Protein AF-A0AA38L1H9-F1 (afdb_monomer)

Mean predicted aligned error: 13.97 Å

Solvent-accessible surface area (backbone atoms only — not comparable to full-atom values): 6374 Å² total; per-residue (Å²): 137,54,79,73,49,56,61,49,43,73,81,44,76,71,74,76,76,69,78,71,66,87,85,65,82,80,72,78,66,73,92,73,66,90,78,61,79,56,91,82,63,83,66,80,52,71,73,53,52,50,49,51,72,66,32,63,66,58,54,54,58,61,67,38,68,66,56,45,52,50,53,50,46,29,77,68,40,95,56,32,68,64,45,44,56,59,42,57,75,36,70,68,50,42,56,59,77,72,109

Sequence (99 aa):
CSLMCFKQHKEVPCSREVLSMPVNSQHTQPPRSFEEIDEQGWRLEESQLEAVAASSEIRNLLKDEELQKMILKIDSSSNAEEELDKAMEGPLFREFTNK

Nearest PDB structures (foldseek):
  5l85-assembly1_A  TM=9.211E-01  e=1.418E-01  Homo sapiens
  7qdw-assembly1_A  TM=9.373E-01  e=2.341E+00  Plasmodium falciparum 3D7

Radius of gyration: 20.79 Å; Cα contacts (8 Å, |Δi|>4): 37; chains: 1; bounding box: 51×52×30 Å

pLDDT: mean 77.44, std 18.02, range [40.03, 95.06]

InterPro domains:
  IPR048371 Zinc finger HIT domain-containing protein 3, C-terminal domain [PF21373] (49-98)

Organism: Taxus chinensis (NCBI:txid29808)

Structure (mmCIF, N/CA/C/O backbone):
data_AF-A0AA38L1H9-F1
#
_entry.id   AF-A0AA38L1H9-F1
#
loop_
_atom_site.group_PDB
_atom_site.id
_atom_site.type_symbol
_atom_site.label_atom_id
_atom_site.label_alt_id
_atom_site.label_comp_id
_atom_site.label_asym_id
_atom_site.label_entity_id
_atom_site.label_seq_id
_atom_site.pdbx_PDB_ins_co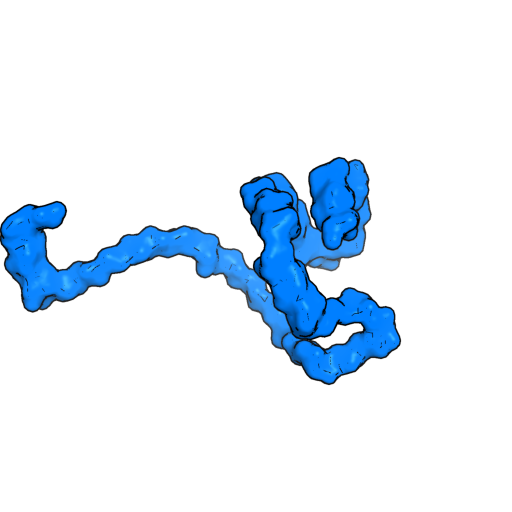de
_atom_site.Cartn_x
_atom_site.Cartn_y
_atom_site.Cartn_z
_atom_site.occupancy
_atom_site.B_iso_or_equiv
_atom_site.auth_seq_id
_atom_site.auth_comp_id
_atom_site.auth_asym_id
_atom_site.auth_atom_id
_atom_site.pdbx_PDB_model_num
ATOM 1 N N . CYS A 1 1 ? -28.679 28.624 2.787 1.00 54.81 1 CYS A N 1
ATOM 2 C CA . CYS A 1 1 ? -29.466 28.707 1.540 1.00 54.81 1 CYS A CA 1
ATOM 3 C C . CYS A 1 1 ? -30.710 29.549 1.816 1.00 54.81 1 CYS A C 1
ATOM 5 O O . CYS A 1 1 ? -31.535 29.114 2.608 1.00 54.81 1 CYS A O 1
ATOM 7 N N . SER A 1 2 ? -30.795 30.773 1.288 1.00 65.12 2 SER A N 1
ATOM 8 C CA . SER A 1 2 ? -31.922 31.699 1.514 1.00 65.12 2 SER A CA 1
ATOM 9 C C . SER A 1 2 ? -32.907 31.679 0.335 1.00 65.12 2 SER A C 1
ATOM 11 O O . SER A 1 2 ? -32.627 31.078 -0.701 1.00 65.12 2 SER A O 1
ATOM 13 N N . LEU A 1 3 ? -34.053 32.362 0.451 1.00 57.16 3 LEU A N 1
ATOM 14 C CA . LEU A 1 3 ? -35.040 32.476 -0.640 1.00 57.16 3 LEU A CA 1
ATOM 15 C C . LEU A 1 3 ? -34.472 33.138 -1.910 1.00 57.16 3 LEU A C 1
ATOM 17 O O . LEU A 1 3 ? -34.937 32.857 -3.013 1.00 57.16 3 LEU A O 1
ATOM 21 N N . MET A 1 4 ? -33.429 33.962 -1.766 1.00 59.78 4 MET A N 1
ATOM 22 C CA . MET A 1 4 ? -32.690 34.529 -2.899 1.00 59.78 4 MET A CA 1
ATOM 23 C C . MET A 1 4 ? -31.817 33.475 -3.601 1.00 59.78 4 MET A C 1
ATOM 25 O O . MET A 1 4 ? -31.678 33.523 -4.818 1.00 59.78 4 MET A O 1
ATOM 29 N N . CYS A 1 5 ? -31.304 32.470 -2.877 1.00 65.06 5 CYS A N 1
ATOM 30 C CA . CYS A 1 5 ? -30.585 31.346 -3.489 1.00 65.06 5 CYS A CA 1
ATOM 31 C C . CYS A 1 5 ? -31.521 30.493 -4.358 1.00 65.06 5 CYS A C 1
ATOM 33 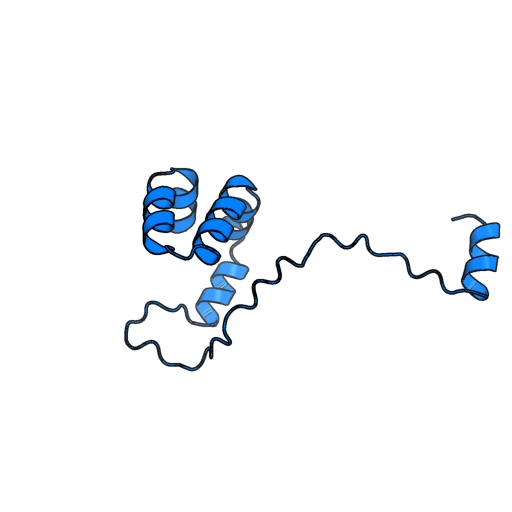O O . CYS A 1 5 ? -31.145 30.086 -5.451 1.00 65.06 5 CYS A O 1
ATOM 35 N N . PHE A 1 6 ? -32.762 30.259 -3.919 1.00 64.44 6 PHE A N 1
ATOM 36 C CA . PHE A 1 6 ? -33.718 29.399 -4.630 1.00 64.44 6 PHE A CA 1
ATOM 37 C C . PHE A 1 6 ? -34.102 29.913 -6.029 1.00 64.44 6 PHE A C 1
ATOM 39 O O . PHE A 1 6 ? -34.207 29.118 -6.960 1.00 64.44 6 PHE A O 1
ATOM 46 N N . LYS A 1 7 ? -34.260 31.234 -6.211 1.00 67.31 7 LYS A N 1
ATOM 47 C CA . LYS A 1 7 ? -34.491 31.817 -7.548 1.00 67.31 7 LYS A CA 1
ATOM 48 C C . LYS A 1 7 ? -33.284 31.626 -8.468 1.00 67.31 7 LYS A C 1
ATOM 50 O O . LYS A 1 7 ? -33.470 31.269 -9.627 1.00 67.31 7 LYS A O 1
ATOM 55 N N . GLN A 1 8 ? -32.072 31.774 -7.932 1.00 64.81 8 GLN A N 1
ATOM 56 C CA . GLN A 1 8 ? -30.842 31.595 -8.701 1.00 64.81 8 GLN A CA 1
ATOM 57 C C . GLN A 1 8 ? -30.612 30.128 -9.098 1.00 64.81 8 GLN A C 1
ATOM 59 O O . GLN A 1 8 ? -30.195 29.870 -10.220 1.00 64.81 8 GLN A O 1
ATOM 64 N N . HIS A 1 9 ? -30.971 29.169 -8.233 1.00 61.47 9 HIS A N 1
ATOM 65 C CA . HIS A 1 9 ? -30.889 27.731 -8.530 1.00 61.47 9 HIS A CA 1
ATOM 66 C C . HIS A 1 9 ? -31.822 27.271 -9.662 1.00 61.47 9 HIS A C 1
ATOM 68 O O . HIS A 1 9 ? -31.576 26.221 -10.253 1.00 61.47 9 HIS A O 1
ATOM 74 N N . LYS A 1 10 ? -32.907 28.011 -9.935 1.00 65.56 10 LYS A N 1
ATOM 75 C CA . LYS A 1 10 ? -33.907 27.642 -10.946 1.00 65.56 10 LYS A CA 1
ATOM 76 C C . LYS A 1 10 ? -33.502 28.060 -12.363 1.00 65.56 10 LYS A C 1
ATOM 78 O O . LYS A 1 10 ? -33.865 27.370 -13.308 1.00 65.56 10 LYS A O 1
ATOM 83 N N . GLU A 1 11 ? -32.773 29.167 -12.505 1.00 61.22 11 GLU A N 1
ATOM 84 C CA . GLU A 1 11 ? -32.264 29.629 -13.808 1.00 61.22 11 GLU A CA 1
ATOM 85 C C . GLU A 1 11 ? -30.846 29.131 -14.100 1.00 61.22 11 GLU A C 1
ATOM 87 O O . GLU A 1 11 ? -30.510 28.890 -15.256 1.00 61.22 11 GLU A O 1
ATOM 92 N N . VAL A 1 12 ? -30.032 28.908 -13.064 1.00 63.19 12 VAL A N 1
ATOM 93 C CA . VAL A 1 12 ? -28.701 28.309 -13.185 1.00 63.19 12 VAL A CA 1
ATOM 94 C C . VAL A 1 12 ? -28.580 27.214 -12.123 1.00 63.19 12 VAL A C 1
ATOM 96 O O . VAL A 1 12 ? -28.490 27.536 -10.933 1.0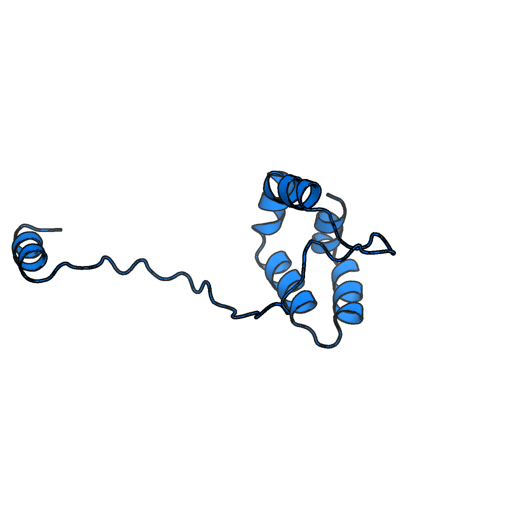0 63.19 12 VAL A O 1
ATOM 99 N N . PRO A 1 13 ? -28.590 25.918 -12.491 1.00 62.41 13 PRO A N 1
ATOM 100 C CA . PRO A 1 13 ? -28.381 24.858 -11.518 1.00 62.41 13 PRO A CA 1
ATOM 101 C C . PRO A 1 13 ? -26.992 25.038 -10.903 1.00 62.41 13 PRO A C 1
ATO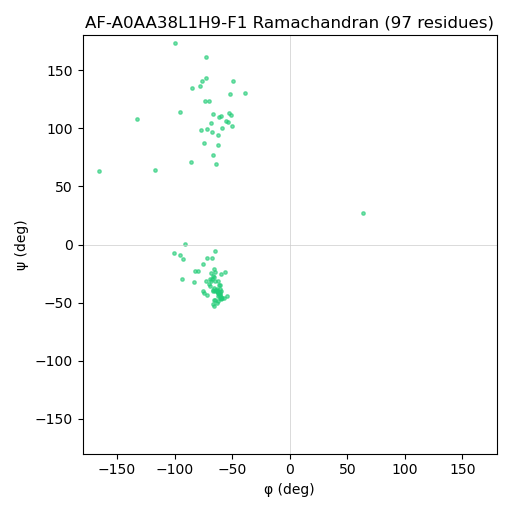M 103 O O . PRO A 1 13 ? -25.967 24.873 -11.558 1.00 62.41 13 PRO A O 1
ATOM 106 N N . CYS A 1 14 ? -26.956 25.425 -9.630 1.00 57.62 14 CYS A N 1
ATOM 107 C CA . CYS A 1 14 ? -25.717 25.465 -8.870 1.00 57.62 14 CYS A CA 1
ATOM 108 C C . CYS A 1 14 ? -25.317 24.017 -8.602 1.00 57.62 14 CYS A C 1
ATOM 110 O O . CYS A 1 14 ? -25.855 23.373 -7.697 1.00 57.62 14 CYS A O 1
ATOM 112 N N . SER A 1 15 ? -24.390 23.500 -9.402 1.00 57.84 15 SER A N 1
ATOM 113 C CA . SER A 1 15 ? -23.611 22.343 -8.996 1.00 57.84 15 SER A CA 1
ATOM 114 C C . SER A 1 15 ? -22.878 22.752 -7.733 1.00 57.84 15 SER A C 1
ATOM 116 O O . SER A 1 15 ? -22.010 23.622 -7.759 1.00 57.84 15 SER A O 1
ATOM 118 N N . ARG A 1 16 ? -23.278 22.161 -6.604 1.00 52.75 16 ARG A N 1
ATOM 119 C CA . ARG A 1 16 ? -22.462 22.154 -5.398 1.00 52.75 16 ARG A CA 1
ATOM 120 C C . ARG A 1 16 ? -21.125 21.595 -5.847 1.00 52.75 16 ARG A C 1
ATOM 122 O O . ARG A 1 16 ? -21.051 20.406 -6.146 1.00 52.75 16 ARG A O 1
ATOM 129 N N . GLU A 1 17 ? -20.123 22.457 -5.962 1.00 51.94 17 GLU A N 1
ATOM 130 C CA . GLU A 1 17 ? -18.756 22.008 -6.133 1.00 51.94 17 GLU A CA 1
ATOM 131 C C . GLU A 1 17 ? -18.480 21.162 -4.900 1.00 51.94 17 GLU A C 1
ATOM 133 O O . GLU A 1 17 ? -18.343 21.650 -3.774 1.00 51.94 17 GLU A O 1
ATOM 138 N N . VAL A 1 18 ? -18.575 19.847 -5.101 1.00 44.62 18 VAL A N 1
ATOM 139 C CA . VAL A 1 18 ? -17.948 18.876 -4.231 1.00 44.62 18 VAL A CA 1
ATOM 140 C C . VAL A 1 18 ? -16.535 19.399 -4.173 1.00 44.62 18 VAL A C 1
ATOM 142 O O . VAL A 1 18 ? -15.885 19.481 -5.211 1.00 44.62 18 VAL A O 1
ATOM 145 N N . LEU A 1 19 ? -16.133 19.889 -3.001 1.00 44.50 19 LEU A N 1
ATOM 146 C CA . LEU A 1 19 ? -14.743 20.180 -2.734 1.00 44.50 19 LEU A CA 1
ATOM 147 C C . LEU A 1 19 ? -14.019 18.912 -3.144 1.00 44.50 19 LEU A C 1
ATOM 149 O O . LEU A 1 19 ? -14.128 17.887 -2.466 1.00 44.50 19 LEU A O 1
ATOM 153 N N . SER A 1 20 ? -13.407 18.969 -4.319 1.00 41.47 20 SER A N 1
ATOM 154 C CA . SER A 1 20 ? -12.537 17.943 -4.821 1.00 41.47 20 SER A CA 1
ATOM 155 C C . SER A 1 20 ? -11.420 17.925 -3.800 1.00 41.47 20 SER A C 1
ATOM 157 O O . SER A 1 20 ? -10.486 18.722 -3.856 1.00 41.47 20 SER A O 1
ATOM 159 N N . MET A 1 21 ? -11.550 17.038 -2.812 1.00 44.56 21 MET A N 1
ATOM 160 C CA . MET A 1 21 ? -10.388 16.400 -2.222 1.00 44.56 21 MET A CA 1
ATOM 161 C C . MET A 1 21 ? -9.446 16.142 -3.403 1.00 44.56 21 MET A C 1
ATOM 163 O O . MET A 1 21 ? -9.939 15.659 -4.430 1.00 44.56 21 MET A O 1
ATOM 167 N N . PRO A 1 22 ? -8.160 16.512 -3.342 1.00 40.03 22 PRO A N 1
ATOM 168 C CA . PRO A 1 22 ? -7.232 16.198 -4.414 1.00 40.03 22 PRO A CA 1
ATOM 169 C C . PRO A 1 22 ? -7.043 14.673 -4.470 1.00 40.03 22 PRO A C 1
ATOM 171 O O . PRO A 1 22 ? -6.046 14.131 -4.021 1.00 40.03 22 PRO A O 1
ATOM 174 N N . VAL A 1 23 ? -8.027 13.965 -5.022 1.00 44.69 23 VAL A N 1
ATOM 175 C CA . VAL A 1 23 ? -7.925 12.605 -5.534 1.00 44.69 23 VAL A CA 1
ATOM 176 C C . VAL A 1 23 ? -7.437 12.774 -6.960 1.00 44.69 23 VAL A C 1
ATOM 178 O O . VAL A 1 23 ? -8.213 12.678 -7.903 1.00 44.69 23 VAL A O 1
ATOM 181 N N . ASN A 1 24 ? -6.174 13.171 -7.114 1.00 47.25 24 ASN A N 1
ATOM 182 C CA . ASN A 1 24 ? -5.443 12.922 -8.349 1.00 47.25 24 ASN A CA 1
ATOM 183 C C . ASN A 1 24 ? -3.939 13.152 -8.167 1.00 47.25 24 ASN A C 1
ATOM 185 O O . ASN A 1 24 ? -3.331 13.994 -8.826 1.00 47.25 24 ASN A O 1
ATOM 189 N N . SER A 1 25 ? -3.297 12.369 -7.307 1.00 46.34 25 SER A N 1
ATOM 190 C CA . SER A 1 25 ? -1.989 11.859 -7.706 1.00 46.34 25 SER A CA 1
ATOM 191 C C . SER A 1 25 ? -2.270 10.890 -8.854 1.00 46.34 25 SER A C 1
ATOM 193 O O . SER A 1 25 ? -2.692 9.759 -8.634 1.00 46.34 25 SER A O 1
ATOM 195 N N . GLN A 1 26 ? -2.123 11.373 -10.092 1.00 45.19 26 GLN A N 1
ATOM 196 C CA . GLN A 1 26 ? -2.124 10.554 -11.302 1.00 45.19 26 GLN A CA 1
ATOM 197 C C . GLN A 1 26 ? -0.912 9.614 -11.265 1.00 45.19 26 GLN A C 1
ATOM 199 O O . GLN A 1 26 ? 0.034 9.765 -12.028 1.00 45.19 26 GLN A O 1
ATOM 204 N N . HIS A 1 27 ? -0.922 8.638 -10.365 1.00 50.19 27 HIS A N 1
ATOM 205 C CA . HIS A 1 27 ? -0.173 7.419 -10.569 1.00 50.19 27 HIS A CA 1
ATOM 206 C C . HIS A 1 27 ? -0.956 6.644 -11.618 1.00 50.19 27 HIS A C 1
ATOM 208 O O . HIS A 1 27 ? -1.851 5.863 -11.300 1.00 50.19 27 HIS A O 1
ATOM 214 N N . THR A 1 28 ? -0.671 6.908 -12.896 1.00 42.28 28 THR A N 1
ATOM 215 C CA . THR A 1 28 ? -0.964 5.937 -13.951 1.00 42.28 28 THR A CA 1
ATOM 216 C C . THR A 1 28 ? -0.131 4.708 -13.639 1.00 42.28 28 THR A C 1
ATOM 218 O O . THR A 1 28 ? 1.003 4.568 -14.089 1.00 42.28 28 THR A O 1
ATOM 221 N N . GLN A 1 29 ? -0.698 3.855 -12.792 1.00 54.31 29 GLN A N 1
ATOM 222 C CA . GLN A 1 29 ? -0.259 2.493 -12.601 1.00 54.31 29 GLN A CA 1
ATOM 223 C C . GLN A 1 29 ? -0.192 1.864 -13.998 1.00 54.31 29 GLN A C 1
ATOM 225 O O . GLN A 1 29 ? -1.155 2.014 -14.763 1.00 54.31 29 GLN A O 1
ATOM 230 N N . PRO A 1 30 ? 0.927 1.220 -14.377 1.00 58.75 30 PRO A N 1
ATOM 231 C CA . PRO A 1 30 ? 0.973 0.450 -15.609 1.00 58.75 30 PRO A CA 1
ATOM 232 C C . PRO A 1 30 ? -0.249 -0.471 -15.647 1.00 58.75 30 PRO A C 1
ATOM 234 O O . PRO A 1 30 ? -0.628 -0.977 -14.589 1.00 58.75 30 PRO A O 1
ATOM 237 N N . PRO A 1 31 ? -0.898 -0.675 -16.804 1.00 55.00 31 PRO A N 1
ATOM 238 C CA . PRO A 1 31 ? -2.009 -1.611 -16.891 1.00 55.00 31 PRO A CA 1
ATOM 239 C C . PRO A 1 31 ? -1.531 -2.983 -16.400 1.00 55.00 31 PRO A C 1
ATOM 241 O O . PRO A 1 31 ? -0.740 -3.645 -17.066 1.00 55.00 31 PRO A O 1
ATOM 244 N N . ARG A 1 32 ? -1.961 -3.368 -15.193 1.00 61.31 32 ARG A N 1
ATOM 245 C CA . ARG A 1 32 ? -1.654 -4.661 -14.585 1.00 61.31 32 ARG A CA 1
ATOM 246 C C . ARG A 1 32 ? -2.835 -5.570 -14.900 1.00 61.31 32 ARG A C 1
ATOM 248 O O . ARG A 1 32 ? -3.949 -5.288 -14.463 1.00 61.31 32 ARG A O 1
ATOM 255 N N . SER A 1 33 ? -2.621 -6.609 -15.700 1.00 61.66 33 SER A N 1
ATOM 256 C CA . SER A 1 33 ? -3.646 -7.634 -15.887 1.00 61.66 33 SER A CA 1
ATOM 257 C C . SER A 1 33 ? -3.692 -8.482 -14.609 1.00 61.66 33 SER A C 1
ATOM 259 O O . SER A 1 33 ? -2.667 -9.014 -14.181 1.00 61.66 33 SER A O 1
ATOM 261 N N . PHE A 1 34 ? -4.863 -8.571 -13.974 1.00 57.62 34 PHE A N 1
ATOM 262 C CA . PHE A 1 34 ? -5.085 -9.441 -12.809 1.00 57.62 34 PHE A CA 1
ATOM 263 C C . PHE A 1 34 ? -5.015 -10.938 -13.177 1.00 57.62 34 PHE A C 1
ATOM 265 O O . PHE A 1 34 ? -4.955 -11.785 -12.295 1.00 57.62 34 PHE A O 1
ATOM 272 N N . GLU A 1 35 ? -5.004 -11.256 -14.474 1.00 56.75 35 GLU A N 1
ATOM 273 C CA . GLU A 1 35 ? -5.061 -12.610 -15.038 1.00 56.75 35 GLU A CA 1
ATOM 274 C C . GLU A 1 35 ? -3.681 -13.138 -15.469 1.00 56.75 35 GLU A C 1
ATOM 276 O O . GLU A 1 35 ? -3.547 -14.309 -15.829 1.00 56.75 35 GLU A O 1
ATOM 281 N N . GLU A 1 36 ? -2.637 -12.303 -15.428 1.00 64.44 36 GLU A N 1
ATOM 282 C CA . GLU A 1 36 ? -1.260 -12.774 -15.562 1.00 64.44 36 GLU A CA 1
ATOM 283 C C . GLU A 1 36 ? -0.909 -13.593 -14.323 1.00 64.44 36 GLU A C 1
ATOM 285 O O . GLU A 1 36 ? -0.677 -13.037 -13.247 1.00 64.44 36 GLU A O 1
ATOM 290 N N . ILE A 1 37 ? -0.883 -14.916 -14.502 1.00 60.41 37 ILE A N 1
ATOM 291 C CA . ILE A 1 37 ? -0.432 -15.874 -13.497 1.00 60.41 37 ILE A CA 1
ATOM 292 C C . ILE A 1 37 ? 0.955 -15.439 -13.034 1.00 60.41 37 ILE A C 1
ATOM 294 O O . ILE A 1 37 ? 1.920 -15.472 -13.798 1.00 60.41 37 ILE A O 1
ATOM 298 N N . ASP A 1 38 ? 1.042 -15.029 -11.776 1.00 72.06 38 ASP A N 1
ATOM 299 C CA . ASP A 1 38 ? 2.323 -14.828 -11.135 1.00 72.06 38 ASP A CA 1
ATOM 300 C C . ASP A 1 38 ? 2.898 -16.190 -10.753 1.00 72.06 38 ASP A C 1
ATOM 302 O O . ASP A 1 38 ? 2.532 -16.777 -9.735 1.00 72.06 38 ASP A O 1
ATOM 306 N N . GLU A 1 39 ? 3.802 -16.701 -11.587 1.00 72.69 39 GLU A N 1
ATOM 307 C CA . GLU A 1 39 ? 4.506 -17.964 -11.355 1.00 72.69 39 GLU A CA 1
ATOM 308 C C . GLU A 1 39 ? 5.262 -17.990 -10.015 1.00 72.69 39 GLU A C 1
ATOM 310 O O . GLU A 1 39 ? 5.526 -19.067 -9.478 1.00 72.69 39 GLU A O 1
ATOM 315 N N . GLN A 1 40 ? 5.622 -16.823 -9.471 1.00 77.75 40 GLN A N 1
ATOM 316 C CA . GLN A 1 40 ? 6.329 -16.695 -8.200 1.00 77.75 40 GLN A CA 1
ATOM 317 C C . GLN A 1 40 ? 5.382 -16.516 -7.002 1.00 77.75 40 GLN A C 1
ATOM 319 O O . GLN A 1 40 ? 5.823 -16.666 -5.861 1.00 77.75 40 GLN A O 1
ATOM 324 N N . GLY A 1 41 ? 4.094 -16.236 -7.235 1.00 81.19 41 GLY A N 1
ATOM 325 C CA . GLY A 1 41 ? 3.093 -16.038 -6.182 1.00 81.19 41 GLY A CA 1
ATOM 326 C C . GLY A 1 41 ? 3.357 -14.822 -5.285 1.00 81.19 41 GLY A C 1
ATOM 327 O O . GLY A 1 41 ? 2.993 -14.827 -4.112 1.00 81.19 41 GLY A O 1
ATOM 328 N N . TRP A 1 42 ? 4.039 -13.801 -5.801 1.00 83.31 42 TRP A N 1
ATOM 329 C CA . TRP A 1 42 ? 4.311 -12.537 -5.111 1.00 83.31 42 TRP A CA 1
ATOM 330 C C . TRP A 1 42 ? 3.124 -11.563 -5.197 1.00 83.31 42 TRP A C 1
ATOM 332 O O . TRP A 1 42 ? 2.987 -10.668 -4.363 1.00 83.31 42 TRP A O 1
ATOM 342 N N . ARG A 1 43 ? 2.255 -11.725 -6.200 1.00 84.19 43 ARG A N 1
ATOM 343 C CA . ARG A 1 43 ? 1.013 -10.978 -6.397 1.00 84.19 43 ARG A CA 1
ATOM 344 C C . ARG A 1 43 ? -0.113 -11.612 -5.585 1.00 84.19 43 ARG A C 1
ATOM 346 O O . ARG A 1 43 ? -0.320 -12.821 -5.621 1.00 84.19 43 ARG A O 1
ATOM 353 N N . LEU A 1 44 ? -0.869 -10.761 -4.898 1.00 84.62 44 LEU A N 1
ATOM 354 C CA . LEU A 1 44 ? -2.100 -11.159 -4.222 1.00 84.62 44 LEU A CA 1
ATOM 355 C C . LEU A 1 44 ? -3.214 -11.431 -5.238 1.00 84.62 44 LEU A C 1
ATOM 357 O O . LEU A 1 44 ? -3.351 -10.707 -6.228 1.00 84.62 44 LEU A O 1
ATOM 361 N N . GLU A 1 45 ? -4.040 -12.433 -4.948 1.00 86.50 45 GLU A N 1
ATOM 362 C CA . GLU A 1 45 ? -5.272 -12.698 -5.691 1.00 86.50 45 GLU A CA 1
ATOM 363 C C . GLU A 1 45 ? -6.357 -11.656 -5.370 1.00 86.50 45 GLU A C 1
ATOM 365 O O . GLU A 1 45 ? -6.336 -11.004 -4.322 1.00 86.50 45 GLU A O 1
ATOM 370 N N . GLU A 1 46 ? -7.365 -11.538 -6.240 1.00 85.69 46 GLU A N 1
ATOM 371 C CA . GLU A 1 46 ? -8.500 -10.622 -6.044 1.00 85.69 46 GLU A CA 1
ATOM 372 C C . GLU A 1 46 ? -9.195 -10.842 -4.691 1.00 85.69 46 GLU A C 1
ATOM 374 O O . GLU A 1 46 ? -9.423 -9.890 -3.948 1.00 85.69 46 GLU A O 1
ATOM 379 N N . SER A 1 47 ? -9.428 -12.100 -4.311 1.00 88.19 47 SER A N 1
ATOM 380 C CA . SER A 1 47 ? -10.053 -12.454 -3.029 1.00 88.19 47 SER A CA 1
ATOM 381 C C . SER A 1 47 ? -9.247 -11.974 -1.811 1.00 88.19 47 SER A C 1
ATOM 383 O O . SER A 1 47 ? -9.812 -11.569 -0.792 1.00 88.19 47 SER A O 1
ATOM 385 N N . GLN A 1 48 ? -7.916 -11.973 -1.914 1.00 89.75 48 GLN A N 1
ATOM 386 C CA . GLN A 1 48 ? -7.023 -11.495 -0.862 1.00 89.75 48 GLN A CA 1
ATOM 387 C C . GLN A 1 48 ? -7.024 -9.966 -0.799 1.00 89.75 48 GLN A C 1
ATOM 389 O O . GLN A 1 48 ? -7.059 -9.398 0.291 1.00 89.75 48 GLN A O 1
ATOM 394 N N . LEU A 1 49 ? -7.049 -9.290 -1.951 1.00 89.44 49 LEU A N 1
ATOM 395 C CA . LEU A 1 49 ? -7.185 -7.834 -2.020 1.00 89.44 49 LEU A CA 1
ATOM 396 C C . LEU A 1 49 ? -8.530 -7.364 -1.448 1.00 89.44 49 LEU A C 1
ATOM 398 O O . LEU A 1 49 ? -8.573 -6.377 -0.711 1.00 89.44 49 LEU A O 1
ATOM 402 N N . GLU A 1 50 ? -9.615 -8.092 -1.714 1.00 92.19 50 GLU A N 1
ATOM 403 C CA . GLU A 1 50 ? -10.916 -7.842 -1.090 1.00 92.19 50 GLU A CA 1
ATOM 404 C C . GLU A 1 50 ? -10.863 -8.021 0.432 1.00 92.19 50 GLU A C 1
ATOM 406 O O . GLU A 1 50 ? -11.397 -7.186 1.168 1.00 92.19 50 GLU A O 1
ATOM 411 N N . ALA A 1 51 ? -10.177 -9.055 0.930 1.00 93.12 51 ALA A N 1
ATOM 412 C CA . ALA A 1 51 ? -9.992 -9.263 2.366 1.00 93.12 51 ALA A CA 1
ATOM 413 C C . ALA A 1 51 ? -9.200 -8.114 3.019 1.00 93.12 51 ALA A C 1
ATOM 415 O O . ALA A 1 51 ? -9.590 -7.617 4.080 1.00 93.12 51 ALA A O 1
ATOM 416 N N . VAL A 1 52 ? -8.143 -7.632 2.358 1.00 91.75 52 VAL A N 1
ATOM 417 C CA . VAL A 1 52 ? -7.373 -6.453 2.789 1.00 91.75 52 VAL A CA 1
ATOM 418 C C . VAL A 1 52 ? -8.264 -5.206 2.828 1.00 91.75 52 VAL A C 1
ATOM 420 O O . VAL A 1 52 ? -8.240 -4.457 3.806 1.00 91.75 52 VAL A O 1
ATOM 423 N N . ALA A 1 53 ? -9.111 -5.004 1.815 1.00 90.19 53 ALA A N 1
ATOM 424 C CA . ALA A 1 53 ? -10.052 -3.885 1.763 1.00 90.19 53 ALA A CA 1
ATOM 425 C C . ALA A 1 53 ? -11.172 -3.983 2.820 1.00 90.19 53 ALA A C 1
ATOM 427 O O . ALA A 1 53 ? -11.663 -2.959 3.308 1.00 90.19 53 ALA A O 1
ATOM 428 N N . ALA A 1 54 ? -11.581 -5.195 3.194 1.00 93.81 54 ALA A N 1
ATOM 429 C CA . ALA A 1 54 ? -12.578 -5.439 4.232 1.00 93.81 54 ALA A CA 1
ATOM 430 C C . ALA A 1 54 ? -12.002 -5.328 5.656 1.00 93.81 54 ALA A C 1
ATOM 432 O O . ALA A 1 54 ? -12.751 -5.053 6.599 1.00 93.81 54 ALA A O 1
ATOM 433 N N . SER A 1 55 ? -10.687 -5.503 5.826 1.00 95.06 55 SER A N 1
ATOM 434 C CA . SER A 1 55 ? -10.020 -5.443 7.127 1.00 95.06 55 SER A CA 1
ATOM 435 C C . SER A 1 55 ? -10.073 -4.038 7.725 1.00 95.06 55 SER A C 1
ATOM 437 O O . SER A 1 55 ? -9.451 -3.084 7.251 1.00 95.06 55 SER A O 1
ATOM 439 N N . SER A 1 56 ? -10.818 -3.901 8.821 1.00 92.75 56 SER A N 1
ATOM 440 C CA . SER A 1 56 ? -10.904 -2.643 9.561 1.00 92.75 56 SER A CA 1
ATOM 441 C C . SER A 1 56 ? -9.580 -2.277 10.233 1.00 92.75 56 SER A C 1
ATOM 443 O O . SER A 1 56 ? -9.289 -1.092 10.372 1.00 92.75 56 SER A O 1
ATOM 445 N N . GLU A 1 57 ? -8.768 -3.264 10.611 1.00 93.62 57 GLU A N 1
ATOM 446 C CA . GLU A 1 57 ? -7.452 -3.065 11.219 1.00 93.62 57 GLU A CA 1
ATOM 447 C C . GLU A 1 57 ? -6.479 -2.419 10.231 1.00 93.62 57 GLU A C 1
ATOM 449 O O . GLU A 1 57 ? -5.958 -1.338 10.508 1.00 93.62 57 GLU A O 1
ATOM 454 N N . ILE A 1 58 ? -6.342 -3.002 9.035 1.00 93.44 58 ILE A N 1
ATOM 455 C CA . ILE A 1 58 ? -5.496 -2.456 7.966 1.00 93.44 58 ILE A CA 1
ATOM 456 C C . ILE A 1 58 ? -5.976 -1.054 7.585 1.00 93.44 58 ILE A C 1
ATOM 458 O O . ILE A 1 58 ? -5.191 -0.109 7.522 1.00 93.44 58 ILE A O 1
ATOM 462 N N . ARG A 1 59 ? -7.291 -0.873 7.414 1.00 92.88 59 ARG A N 1
ATOM 463 C CA . ARG A 1 59 ? -7.870 0.443 7.111 1.00 92.88 59 ARG A CA 1
ATOM 464 C C . ARG A 1 59 ? -7.640 1.476 8.204 1.00 92.88 59 ARG A C 1
ATOM 466 O O . ARG A 1 59 ? -7.584 2.661 7.893 1.00 92.88 59 ARG A O 1
ATOM 473 N N . ASN A 1 60 ? -7.577 1.066 9.467 1.00 92.81 60 ASN A N 1
ATOM 474 C CA . ASN A 1 60 ? -7.299 1.975 10.572 1.00 92.81 60 ASN A CA 1
ATOM 475 C C . ASN A 1 60 ? -5.827 2.382 10.600 1.00 92.81 60 ASN A C 1
ATOM 477 O O . ASN A 1 60 ? -5.565 3.567 10.776 1.00 92.81 60 ASN A O 1
ATOM 481 N N . LEU A 1 61 ? -4.898 1.451 10.365 1.00 92.31 61 LEU A N 1
ATOM 482 C CA . LEU A 1 61 ? -3.472 1.766 10.227 1.00 92.31 61 LEU A CA 1
ATOM 483 C C . LEU A 1 61 ? -3.235 2.720 9.053 1.00 92.31 61 LEU A C 1
ATOM 485 O O . LEU A 1 61 ? -2.563 3.734 9.206 1.00 92.31 61 LEU A O 1
ATOM 489 N N . LEU A 1 62 ? -3.898 2.481 7.917 1.00 92.12 62 LEU A N 1
ATOM 490 C CA . LEU A 1 62 ? -3.842 3.359 6.747 1.00 92.12 62 LEU A CA 1
ATOM 491 C C . LEU A 1 62 ? -4.441 4.755 6.970 1.00 92.12 62 LEU A C 1
ATOM 493 O O . LEU A 1 62 ? -4.341 5.574 6.068 1.00 92.12 62 LEU A O 1
ATOM 497 N N . LYS A 1 63 ? -5.065 5.073 8.113 1.00 92.06 63 LYS A N 1
ATOM 498 C CA . LYS A 1 63 ? -5.461 6.463 8.426 1.00 92.06 63 LYS A CA 1
ATOM 499 C C . LYS A 1 63 ? -4.277 7.332 8.839 1.00 92.06 63 LYS A C 1
ATOM 501 O O . LYS A 1 63 ? -4.421 8.551 8.855 1.00 92.06 63 LYS A O 1
ATOM 506 N N . ASP A 1 64 ? -3.152 6.720 9.192 1.00 93.75 64 ASP A N 1
ATOM 507 C CA . ASP A 1 64 ? -1.934 7.431 9.541 1.00 93.75 64 ASP A CA 1
ATOM 508 C C . ASP A 1 64 ? -1.314 8.092 8.296 1.00 93.75 64 ASP A C 1
ATOM 510 O O . ASP A 1 64 ? -1.042 7.440 7.284 1.00 93.75 64 ASP A O 1
ATOM 514 N N . GLU A 1 65 ? -1.116 9.412 8.351 1.00 93.50 65 GLU A N 1
ATOM 515 C CA . GLU A 1 65 ? -0.593 10.179 7.215 1.00 93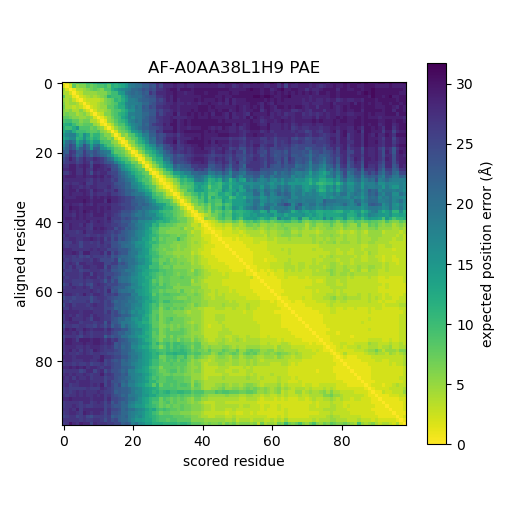.50 65 GLU A CA 1
ATOM 516 C C . GLU A 1 65 ? 0.876 9.869 6.906 1.00 93.50 65 GLU A C 1
ATOM 518 O O . GLU A 1 65 ? 1.305 10.006 5.758 1.00 93.50 65 GLU A O 1
ATOM 523 N N . GLU A 1 66 ? 1.669 9.504 7.912 1.00 92.31 66 GLU A N 1
ATOM 524 C CA . GLU A 1 66 ? 3.083 9.180 7.736 1.00 92.31 66 GLU A CA 1
ATOM 525 C C . GLU A 1 66 ? 3.225 7.838 7.018 1.00 92.31 66 GLU A C 1
ATOM 527 O O . GLU A 1 66 ? 3.969 7.737 6.038 1.00 92.31 66 GLU A O 1
ATOM 532 N N . LEU A 1 67 ? 2.423 6.848 7.419 1.00 93.31 67 LEU A N 1
ATOM 533 C CA . LEU A 1 67 ? 2.345 5.555 6.749 1.00 93.31 67 LEU A CA 1
ATOM 534 C C . LEU A 1 67 ? 1.922 5.703 5.281 1.00 93.31 67 LEU A C 1
ATOM 536 O O . LEU A 1 67 ? 2.564 5.136 4.395 1.00 93.31 67 LEU A O 1
ATOM 540 N N . GLN A 1 68 ? 0.888 6.502 4.996 1.00 93.19 68 GLN A N 1
ATOM 541 C CA . GLN A 1 68 ? 0.457 6.756 3.615 1.00 93.19 68 GLN A CA 1
ATOM 542 C C . GLN A 1 68 ? 1.568 7.382 2.766 1.00 93.19 68 GLN A C 1
ATOM 544 O O . GLN A 1 68 ? 1.792 6.952 1.634 1.00 93.19 68 GLN A O 1
ATOM 549 N N . LYS A 1 69 ? 2.280 8.384 3.302 1.00 92.19 69 LYS A N 1
ATOM 550 C CA . LYS A 1 69 ? 3.410 9.022 2.606 1.00 92.19 69 LYS A CA 1
ATOM 551 C C . LYS A 1 69 ? 4.520 8.020 2.314 1.00 92.19 69 LYS A C 1
ATOM 553 O O . LYS A 1 69 ? 5.108 8.078 1.239 1.00 92.19 69 LYS A O 1
ATOM 558 N N . MET A 1 70 ? 4.785 7.104 3.242 1.00 93.25 70 MET A N 1
ATOM 559 C CA . MET A 1 70 ? 5.791 6.060 3.074 1.00 93.25 70 MET A CA 1
ATOM 560 C C . MET A 1 70 ? 5.408 5.082 1.958 1.00 93.25 70 MET A C 1
ATOM 562 O O . MET A 1 70 ? 6.206 4.854 1.054 1.00 93.25 70 MET A O 1
ATOM 566 N N . ILE A 1 71 ? 4.163 4.593 1.950 1.00 93.12 71 ILE A N 1
ATOM 567 C CA . ILE A 1 71 ? 3.643 3.711 0.891 1.00 93.12 71 ILE A CA 1
ATOM 568 C C . ILE A 1 71 ? 3.698 4.407 -0.474 1.00 93.12 71 ILE A C 1
ATOM 570 O O . ILE A 1 71 ? 4.203 3.838 -1.439 1.00 93.12 71 ILE A O 1
ATOM 574 N N . LEU A 1 72 ? 3.235 5.660 -0.551 1.00 91.62 72 LEU A N 1
ATOM 575 C CA . LEU A 1 72 ? 3.295 6.460 -1.776 1.00 91.62 72 LEU A CA 1
ATOM 576 C C . LEU A 1 72 ? 4.733 6.652 -2.259 1.00 91.62 72 LEU A C 1
ATOM 578 O O . LEU A 1 72 ? 4.990 6.584 -3.458 1.00 91.62 72 LEU A O 1
AT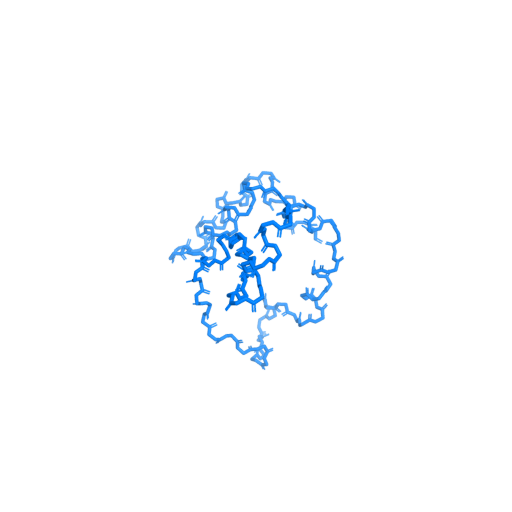OM 582 N N . LYS A 1 73 ? 5.681 6.879 -1.346 1.00 92.06 73 LYS A N 1
ATOM 583 C CA . LYS A 1 73 ? 7.095 7.027 -1.694 1.00 92.06 73 LYS A CA 1
ATOM 584 C C . LYS A 1 73 ? 7.647 5.746 -2.316 1.00 92.06 73 LYS A C 1
ATOM 586 O O . LYS A 1 73 ? 8.318 5.836 -3.334 1.00 92.06 73 LYS A O 1
ATOM 591 N N . ILE A 1 74 ? 7.334 4.580 -1.750 1.00 93.00 74 ILE A N 1
ATOM 592 C CA . ILE A 1 74 ? 7.769 3.283 -2.290 1.00 93.00 74 ILE A CA 1
ATOM 593 C C . ILE A 1 74 ? 7.165 3.048 -3.682 1.00 93.00 74 ILE A C 1
ATOM 595 O O . ILE A 1 74 ? 7.909 2.769 -4.617 1.00 93.00 74 ILE A O 1
ATOM 599 N N . ASP A 1 75 ? 5.847 3.223 -3.845 1.00 91.50 75 ASP A N 1
ATOM 600 C CA . ASP A 1 75 ? 5.138 2.991 -5.121 1.00 91.50 75 ASP A CA 1
ATOM 601 C C . ASP A 1 75 ? 5.557 3.974 -6.231 1.00 91.50 75 ASP A C 1
ATOM 603 O O . ASP A 1 75 ? 5.509 3.645 -7.415 1.00 91.50 75 ASP A O 1
ATOM 607 N N . SER A 1 76 ? 5.998 5.180 -5.857 1.00 90.38 76 SER A N 1
ATOM 608 C CA . SER A 1 76 ? 6.453 6.220 -6.791 1.00 90.38 76 SER A CA 1
ATOM 609 C C . SER A 1 76 ? 7.960 6.263 -7.031 1.00 90.38 76 SER A C 1
ATOM 611 O O . SER A 1 76 ? 8.414 6.993 -7.917 1.00 90.38 76 SER A O 1
ATOM 613 N N . SER A 1 77 ? 8.744 5.510 -6.261 1.00 92.69 77 SER A N 1
ATOM 614 C CA . SER A 1 77 ? 10.201 5.541 -6.340 1.00 92.69 77 SER A CA 1
ATOM 615 C C . SER A 1 77 ? 10.715 4.793 -7.566 1.00 92.69 77 SER A C 1
ATOM 617 O O . SER A 1 77 ? 10.260 3.703 -7.902 1.00 92.69 77 SER A O 1
ATOM 619 N N . SER A 1 78 ? 11.754 5.344 -8.194 1.00 90.00 78 SER A N 1
ATOM 620 C CA . SER A 1 78 ? 12.551 4.624 -9.192 1.00 90.00 78 SER A CA 1
ATOM 621 C C . SER A 1 78 ? 13.377 3.488 -8.576 1.00 90.00 78 SER A C 1
ATOM 623 O O . SER A 1 78 ? 13.713 2.535 -9.271 1.00 90.00 78 SER A O 1
ATOM 625 N N . ASN A 1 79 ? 13.689 3.590 -7.279 1.00 92.56 79 ASN A N 1
ATOM 626 C CA . ASN A 1 79 ? 14.439 2.611 -6.492 1.00 92.56 79 ASN A CA 1
ATOM 627 C C . ASN A 1 79 ? 13.533 2.070 -5.374 1.00 92.56 79 ASN A C 1
ATOM 629 O O . ASN A 1 79 ? 13.756 2.340 -4.193 1.00 92.56 79 ASN A O 1
ATOM 633 N N . ALA A 1 80 ? 12.457 1.378 -5.750 1.00 90.31 80 ALA A N 1
ATOM 634 C CA . ALA A 1 80 ? 11.436 0.919 -4.805 1.00 90.31 80 ALA A CA 1
ATOM 635 C C . ALA A 1 80 ? 11.985 -0.047 -3.739 1.00 90.31 80 ALA A C 1
ATOM 637 O O . ALA A 1 80 ? 11.560 0.021 -2.592 1.00 90.31 80 ALA A O 1
ATOM 638 N N . GLU A 1 81 ? 12.957 -0.893 -4.092 1.00 91.69 81 GLU A N 1
ATOM 639 C CA . GLU A 1 81 ? 13.589 -1.854 -3.174 1.00 91.69 81 GLU A CA 1
ATOM 640 C C . GLU A 1 81 ? 14.319 -1.151 -2.015 1.00 91.69 81 GLU A C 1
ATOM 642 O O . GLU A 1 81 ? 14.054 -1.433 -0.852 1.00 91.69 81 GLU A O 1
ATOM 647 N N . GLU A 1 82 ? 15.145 -0.144 -2.313 1.00 93.50 82 GLU A N 1
ATOM 648 C CA . GLU A 1 82 ? 15.875 0.612 -1.286 1.00 93.50 82 GLU A CA 1
ATOM 649 C C . GLU A 1 82 ? 14.929 1.418 -0.376 1.00 93.50 82 GLU A C 1
ATOM 651 O O . GLU A 1 82 ? 15.159 1.557 0.826 1.00 93.50 82 GLU A O 1
ATOM 656 N N . GLU A 1 83 ? 13.857 1.980 -0.940 1.00 93.88 83 GL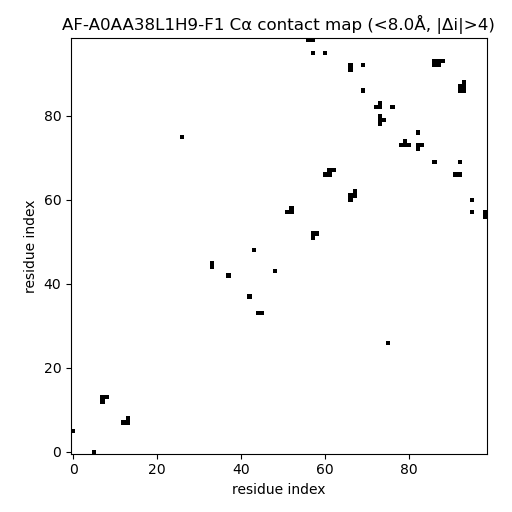U A N 1
ATOM 657 C CA . GLU A 1 83 ? 12.848 2.703 -0.160 1.00 93.88 83 GLU A CA 1
ATOM 658 C C . GLU A 1 83 ? 12.008 1.767 0.714 1.00 93.88 83 GLU A C 1
ATOM 660 O O . GLU A 1 83 ? 11.646 2.141 1.831 1.00 93.88 83 GLU A O 1
ATOM 665 N N . LEU A 1 84 ? 11.744 0.546 0.242 1.00 94.06 84 LEU A N 1
ATOM 666 C CA . LEU A 1 84 ? 11.096 -0.496 1.027 1.00 94.06 84 LEU A CA 1
ATOM 667 C C . LEU A 1 84 ? 11.972 -0.919 2.212 1.00 94.06 84 LEU A C 1
ATOM 669 O O . LEU A 1 84 ? 11.477 -0.951 3.337 1.00 94.06 84 LEU A O 1
ATOM 673 N N . ASP A 1 85 ? 13.263 -1.175 1.994 1.00 94.75 85 ASP A N 1
ATOM 674 C CA . ASP A 1 85 ? 14.191 -1.552 3.068 1.00 94.75 85 ASP A CA 1
ATOM 675 C C . ASP A 1 85 ? 14.235 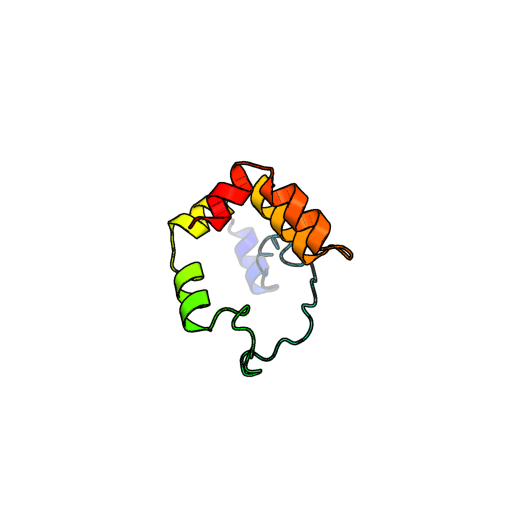-0.487 4.171 1.00 94.75 85 ASP A C 1
ATOM 677 O O . ASP A 1 85 ? 14.073 -0.797 5.353 1.00 94.75 85 ASP A O 1
ATOM 681 N N . LYS A 1 86 ? 14.342 0.791 3.786 1.00 93.56 86 LYS A N 1
ATOM 682 C CA . LYS A 1 86 ? 14.293 1.924 4.727 1.00 93.56 86 LYS A CA 1
ATOM 683 C C . LYS A 1 86 ? 12.969 1.994 5.482 1.00 93.56 86 LYS A C 1
ATOM 685 O O . LYS A 1 86 ?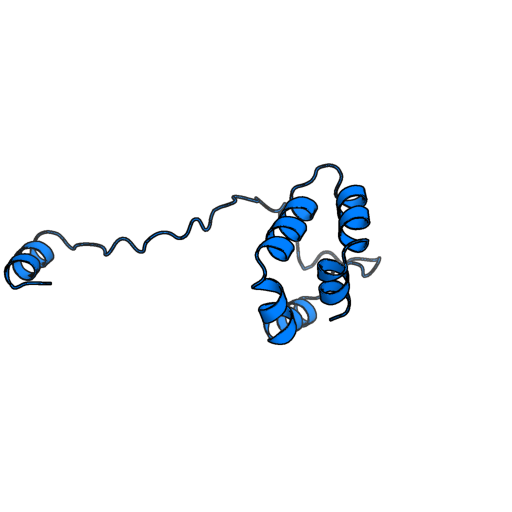 12.954 2.292 6.675 1.00 93.56 86 LYS A O 1
ATOM 690 N N . ALA A 1 87 ? 11.851 1.748 4.802 1.00 93.06 87 ALA A N 1
ATOM 691 C CA . ALA A 1 87 ? 10.537 1.742 5.433 1.00 93.06 87 ALA A CA 1
ATOM 692 C C . ALA A 1 87 ? 10.418 0.628 6.485 1.00 93.06 87 ALA A C 1
ATOM 694 O O . ALA A 1 87 ? 9.900 0.868 7.576 1.00 93.06 87 ALA A O 1
ATOM 695 N N . MET A 1 88 ? 10.965 -0.559 6.205 1.00 91.81 88 MET A N 1
ATOM 696 C CA . MET A 1 88 ? 10.947 -1.719 7.105 1.00 91.81 88 MET A CA 1
ATOM 697 C C . MET A 1 88 ? 11.752 -1.522 8.401 1.00 91.81 88 MET A C 1
ATOM 699 O O . MET A 1 88 ? 11.476 -2.193 9.402 1.00 91.81 88 MET A O 1
ATOM 703 N N . GLU A 1 89 ? 12.707 -0.589 8.429 1.00 92.12 89 GLU A N 1
ATOM 704 C CA . GLU A 1 89 ? 13.405 -0.189 9.660 1.00 92.12 89 GLU A CA 1
ATOM 705 C C . GLU A 1 89 ? 12.465 0.524 10.653 1.00 92.12 89 GLU A C 1
ATOM 707 O O . GLU A 1 89 ? 12.668 0.468 11.872 1.00 92.12 89 GLU A O 1
ATOM 712 N N . GLY A 1 90 ? 11.409 1.167 10.147 1.00 90.56 90 GLY A N 1
ATOM 713 C CA . GLY A 1 90 ? 10.429 1.902 10.937 1.00 90.56 90 GLY A CA 1
ATOM 714 C C . GLY A 1 90 ? 9.404 0.989 11.629 1.00 90.56 90 GLY A C 1
ATOM 715 O O . GLY A 1 90 ? 8.845 0.085 11.002 1.00 90.56 90 GLY A O 1
ATOM 716 N N . PRO A 1 91 ? 9.063 1.232 12.913 1.00 90.19 91 PRO A N 1
ATOM 717 C CA . PRO A 1 91 ? 8.087 0.408 13.627 1.00 90.19 91 PRO A CA 1
ATOM 718 C C . PRO A 1 91 ? 6.672 0.508 13.037 1.00 90.19 91 PRO A C 1
ATOM 720 O O . PRO A 1 91 ? 5.949 -0.482 13.071 1.00 90.19 91 PRO A O 1
ATOM 723 N N . LEU A 1 92 ? 6.300 1.663 12.471 1.00 90.12 92 LEU A N 1
ATOM 724 C CA . LEU A 1 92 ? 4.972 1.911 11.896 1.00 90.12 92 LEU A CA 1
ATOM 725 C C . LEU A 1 92 ? 4.708 1.054 10.655 1.00 90.12 92 LEU A C 1
ATOM 727 O O . LEU A 1 92 ? 3.701 0.353 10.579 1.00 90.12 92 LEU A O 1
ATOM 731 N N . PHE A 1 93 ? 5.633 1.076 9.694 1.00 92.88 93 PHE A N 1
ATOM 732 C CA . PHE A 1 93 ? 5.500 0.291 8.470 1.00 92.88 93 PHE A CA 1
ATOM 733 C C . PHE A 1 93 ? 5.583 -1.206 8.767 1.00 92.88 93 PHE A C 1
ATOM 735 O O . PHE A 1 93 ? 4.793 -1.984 8.244 1.00 92.88 93 PHE A O 1
ATOM 742 N N . ARG A 1 94 ? 6.464 -1.605 9.694 1.00 93.00 94 ARG A N 1
ATOM 743 C CA . ARG A 1 94 ? 6.570 -2.999 10.130 1.00 93.00 94 ARG A CA 1
ATOM 744 C C . ARG A 1 94 ? 5.302 -3.499 10.819 1.00 93.00 94 ARG A C 1
ATOM 746 O O . ARG A 1 94 ? 4.926 -4.653 10.646 1.00 93.00 94 ARG A O 1
ATOM 753 N N . GLU A 1 95 ? 4.654 -2.676 11.641 1.00 92.19 95 GLU A N 1
ATOM 754 C CA . GLU A 1 95 ? 3.364 -3.037 12.235 1.00 92.19 95 GLU A CA 1
ATOM 755 C C . GLU A 1 95 ? 2.307 -3.259 11.151 1.00 92.19 95 GLU A C 1
ATOM 757 O O . GLU A 1 95 ? 1.600 -4.262 11.206 1.00 92.19 95 GLU A O 1
ATOM 762 N N . PHE A 1 96 ? 2.264 -2.384 10.143 1.00 93.25 96 PHE A N 1
ATOM 763 C CA . PHE A 1 96 ? 1.371 -2.505 8.993 1.00 93.25 96 PHE A CA 1
ATOM 764 C C . PHE A 1 96 ? 1.602 -3.787 8.183 1.00 93.25 96 PHE A C 1
ATOM 766 O O . PHE A 1 96 ? 0.639 -4.491 7.900 1.00 93.25 96 PHE A O 1
ATOM 773 N N . THR A 1 97 ? 2.849 -4.148 7.871 1.00 91.25 97 THR A N 1
ATOM 774 C CA . THR A 1 97 ? 3.156 -5.359 7.081 1.00 91.25 97 THR A CA 1
ATOM 775 C C . THR A 1 97 ? 2.933 -6.674 7.833 1.00 91.25 97 THR A C 1
ATOM 777 O O . THR A 1 97 ? 2.992 -7.738 7.229 1.00 91.25 97 THR A O 1
ATOM 780 N N . ASN A 1 98 ? 2.731 -6.625 9.153 1.00 91.00 98 ASN A N 1
ATOM 781 C CA . ASN A 1 98 ? 2.468 -7.807 9.979 1.00 91.00 98 ASN A CA 1
ATOM 782 C C . ASN A 1 98 ? 0.969 -8.124 10.129 1.00 91.00 98 ASN A C 1
ATOM 784 O O . ASN A 1 98 ? 0.627 -9.054 10.866 1.00 91.00 98 ASN A O 1
ATOM 788 N N . LYS A 1 99 ? 0.086 -7.330 9.515 1.00 87.81 99 LYS A N 1
ATOM 789 C CA . LYS A 1 99 ? -1.369 -7.536 9.519 1.00 87.81 99 LYS A CA 1
ATOM 790 C C . LYS A 1 99 ? -1.823 -8.229 8.249 1.00 87.81 99 LYS A C 1
ATOM 792 O O . LYS A 1 99 ? -2.708 -9.101 8.382 1.00 87.81 99 LYS A O 1
#

Foldseek 3Di:
DDPVVVVVCVVPPPDPPPPPPPPDPPPPPPPDDLPPPPPPPPDDHPVVVVVCVVDPVLVVLVVDPVLVVLVVCLSPDPCNVVSVVVLCVDPSSVVNVVD

Secondary structure (DSSP, 8-state):
--HHHHHHHHHS---------------------TTS--TT--SPPHHHHHHHHH-HHHHHHTT-HHHHHHHHHHHH-TTHHHHHHHHHHSHHHHHHHT-